Protein AF-A0A7Y0XFU3-F1 (afdb_monomer_lite)

Secondary structure (DSSP, 8-state):
-HHHHSSPPPPP-----TTSPTTEEEEEETTEEEEEEE--TTSEEEE--S--SS--SSEEEE-TTT--EEEEE-GGGHHHHHHTT-EEEEHHHHHHHHHHHHHHHTGGG--

Foldseek 3Di:
DCVPLVDDDDDDDDDDDPPDDPQKDFDDDPNHTQFIDGFDQQWKKWFDPPQFQDDDDAQWDAQRQPRTTIGTHGPVCVVVSVVRPTDIGHRVVSVVNNVVSSCVVCVVVVD

InterPro domains:
  IPR001712 Type III secretion system FHIPEP [PF00771] (2-111)
  IPR001712 Type III secretion system FHIPEP [PTHR30161] (1-111)
  IPR042194 FHIPEP, domain 1 [G3DSA:3.40.30.60] (1-111)

Sequence (111 aa):
LSQDFGFLIPAVHIRDNLELTPNSYRITLMGVAVGEAEIRPDQELAINPGQVYGMIDGEPTIDPAFGLEAVWIREDQREHAQALGYTVVDSSTVLATHLSQLLTNNASQLI

Organism: Vibrio parahaemolyticus (NCBI:txid670)

Radius of gyration: 15.53 Å; chains: 1; bounding box: 38×31×40 Å

Structure (mmCIF, N/CA/C/O backbone):
data_AF-A0A7Y0XFU3-F1
#
_entry.id   AF-A0A7Y0XFU3-F1
#
loop_
_atom_site.group_PDB
_atom_site.id
_atom_site.type_symbol
_atom_site.label_atom_id
_atom_site.label_alt_id
_atom_site.label_comp_id
_atom_site.label_asym_id
_atom_site.label_entity_id
_atom_site.label_seq_id
_atom_site.pdbx_PDB_ins_code
_atom_site.Cartn_x
_atom_site.Cartn_y
_atom_site.Cartn_z
_atom_site.occupancy
_atom_site.B_iso_or_equiv
_atom_site.auth_seq_id
_atom_site.auth_comp_id
_atom_site.auth_asym_id
_atom_site.auth_atom_id
_atom_site.pdbx_PDB_model_num
ATOM 1 N N . LEU A 1 1 ? 8.909 12.902 -6.651 1.00 51.72 1 LEU A N 1
ATOM 2 C CA . LEU A 1 1 ? 9.270 11.873 -7.658 1.00 51.72 1 LEU A CA 1
ATOM 3 C C . LEU A 1 1 ? 10.279 12.385 -8.694 1.00 51.72 1 LEU A C 1
ATOM 5 O O . LEU A 1 1 ? 11.435 12.033 -8.552 1.00 51.72 1 LEU A O 1
ATOM 9 N N . SER A 1 2 ? 9.964 13.252 -9.670 1.00 42.91 2 SER A N 1
ATOM 10 C CA . SER A 1 2 ? 11.003 13.714 -10.634 1.00 42.91 2 SER A CA 1
ATOM 11 C C . SER A 1 2 ? 12.067 14.670 -10.069 1.00 42.91 2 SER A C 1
ATOM 13 O O . SER A 1 2 ? 13.158 14.739 -10.622 1.00 42.91 2 SER A O 1
ATOM 15 N N . GLN A 1 3 ? 11.788 15.404 -8.986 1.00 47.53 3 GLN A N 1
ATOM 16 C CA . GLN A 1 3 ? 12.786 16.291 -8.365 1.00 47.53 3 GLN A CA 1
ATOM 17 C C . GLN A 1 3 ? 13.750 15.562 -7.416 1.00 47.53 3 GLN A C 1
ATOM 19 O O . GLN A 1 3 ? 14.849 16.058 -7.194 1.00 47.53 3 GLN A O 1
ATOM 24 N N . ASP A 1 4 ? 13.378 14.383 -6.909 1.00 52.44 4 ASP A N 1
ATOM 25 C CA . ASP A 1 4 ? 14.152 13.670 -5.881 1.00 52.44 4 ASP A CA 1
ATOM 26 C C . ASP A 1 4 ? 15.249 12.774 -6.476 1.00 52.44 4 ASP A C 1
ATOM 28 O O . ASP A 1 4 ? 16.262 12.519 -5.833 1.00 52.44 4 ASP A O 1
ATOM 32 N N . PHE A 1 5 ? 15.069 12.318 -7.719 1.00 51.91 5 PHE A N 1
ATOM 33 C CA . PHE A 1 5 ? 15.963 11.349 -8.359 1.00 51.91 5 PHE A CA 1
ATOM 34 C C . PHE A 1 5 ? 16.957 11.961 -9.356 1.00 51.91 5 PHE A C 1
ATOM 36 O O . PHE A 1 5 ? 17.901 11.292 -9.764 1.00 51.91 5 PHE A O 1
ATOM 43 N N . GLY A 1 6 ? 16.777 13.221 -9.767 1.00 61.75 6 GLY A N 1
ATOM 44 C CA . GLY A 1 6 ? 17.668 13.879 -10.736 1.00 61.75 6 GLY A CA 1
ATOM 45 C C . GLY A 1 6 ? 17.591 13.325 -12.169 1.00 61.75 6 GLY A C 1
ATOM 46 O O . GLY A 1 6 ? 18.338 13.781 -13.033 1.00 61.75 6 GLY A O 1
ATOM 47 N N . PHE A 1 7 ? 16.676 12.390 -12.443 1.00 62.22 7 PHE A N 1
ATOM 48 C CA . PHE A 1 7 ? 16.390 11.847 -13.771 1.00 62.22 7 PHE A CA 1
ATOM 49 C C . PHE A 1 7 ? 14.879 11.782 -14.043 1.00 62.22 7 PHE A C 1
ATOM 51 O O . PHE A 1 7 ? 14.048 11.750 -13.132 1.00 62.22 7 PHE A O 1
ATOM 58 N N . LEU A 1 8 ? 14.513 11.780 -15.327 1.00 63.50 8 LEU A N 1
ATOM 59 C CA . LEU A 1 8 ? 13.134 11.583 -15.771 1.00 63.50 8 LEU A CA 1
ATOM 60 C C . LEU A 1 8 ? 12.736 10.121 -15.555 1.00 63.50 8 LEU A C 1
ATOM 62 O O . LEU A 1 8 ? 13.331 9.223 -16.145 1.00 63.50 8 LEU A O 1
ATOM 66 N N . ILE A 1 9 ? 11.714 9.889 -14.731 1.00 65.19 9 ILE A N 1
ATOM 67 C CA . ILE A 1 9 ? 11.120 8.558 -14.576 1.00 65.19 9 ILE A CA 1
ATOM 68 C C . ILE A 1 9 ? 10.529 8.148 -15.937 1.00 65.19 9 ILE A C 1
ATOM 70 O O . ILE A 1 9 ? 9.766 8.931 -16.516 1.00 65.19 9 ILE A O 1
ATOM 74 N N . PRO A 1 10 ? 10.877 6.965 -16.477 1.00 67.56 10 PRO A N 1
ATOM 75 C CA . PRO A 1 10 ? 10.351 6.508 -17.756 1.00 67.56 10 PRO A CA 1
ATOM 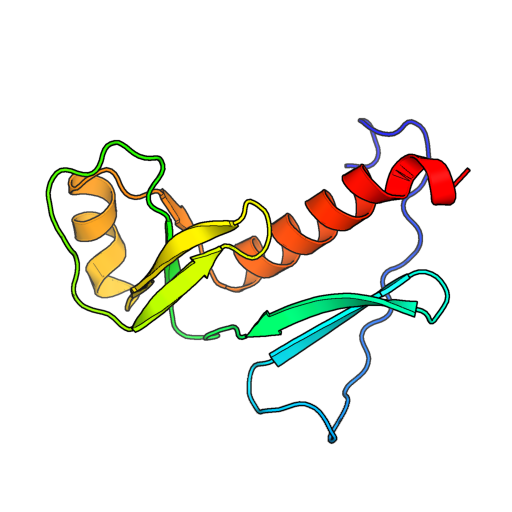76 C C . PRO A 1 10 ? 8.827 6.344 -17.703 1.00 67.56 10 PRO A C 1
ATOM 78 O O . PRO A 1 10 ? 8.246 6.080 -16.650 1.00 67.56 10 PRO A O 1
ATOM 81 N N . ALA A 1 11 ? 8.171 6.485 -18.856 1.00 75.94 11 ALA A N 1
ATOM 82 C CA . ALA A 1 11 ? 6.723 6.341 -18.949 1.00 75.94 11 ALA A CA 1
ATOM 83 C C . ALA A 1 11 ? 6.269 4.942 -18.495 1.00 75.94 11 ALA A C 1
ATOM 85 O O . ALA A 1 11 ? 6.749 3.917 -18.992 1.00 75.94 11 ALA A O 1
ATOM 86 N N . VAL A 1 12 ? 5.308 4.909 -17.571 1.00 80.38 12 VAL A N 1
ATOM 87 C CA . VAL A 1 12 ? 4.686 3.672 -17.095 1.00 80.38 12 VAL A CA 1
ATOM 88 C C . VAL A 1 12 ? 3.699 3.189 -18.155 1.00 80.38 12 VAL A C 1
ATOM 90 O O . VAL A 1 12 ? 2.747 3.889 -18.493 1.00 80.38 12 VAL A O 1
ATOM 93 N N . HIS A 1 13 ? 3.930 1.992 -18.691 1.00 84.75 13 HIS A N 1
ATOM 94 C CA . HIS A 1 13 ? 3.029 1.359 -19.652 1.00 84.75 13 HIS A CA 1
ATOM 95 C C . HIS A 1 13 ? 2.117 0.379 -18.918 1.00 84.75 13 HIS A C 1
ATOM 97 O O . HIS A 1 13 ? 2.590 -0.626 -18.392 1.00 84.75 13 HIS A O 1
ATOM 103 N N . ILE A 1 14 ? 0.816 0.657 -18.909 1.00 85.81 14 ILE A N 1
ATOM 104 C CA . ILE A 1 14 ? -0.195 -0.227 -18.323 1.00 85.81 14 ILE A CA 1
ATOM 105 C C . ILE A 1 14 ? -0.686 -1.178 -19.415 1.00 85.81 14 ILE A C 1
ATOM 107 O O . ILE A 1 14 ? -0.975 -0.749 -20.534 1.00 85.81 14 ILE A O 1
ATOM 111 N N . ARG A 1 15 ? -0.735 -2.474 -19.109 1.00 87.44 15 ARG A N 1
ATOM 112 C CA . ARG A 1 15 ? -1.237 -3.514 -20.010 1.00 87.44 15 ARG A CA 1
ATOM 113 C C . ARG A 1 15 ? -2.109 -4.473 -19.223 1.00 87.44 15 ARG A C 1
ATOM 115 O O . ARG A 1 15 ? -1.697 -4.926 -18.158 1.00 87.44 15 ARG A O 1
ATOM 122 N N . ASP A 1 16 ? -3.254 -4.822 -19.789 1.00 84.19 16 ASP A N 1
ATOM 123 C CA . ASP A 1 16 ? -4.072 -5.900 -19.254 1.00 84.19 16 ASP A CA 1
ATOM 124 C C . ASP A 1 16 ? -3.386 -7.243 -19.514 1.00 84.19 16 ASP A C 1
ATOM 126 O O . ASP A 1 16 ? -2.871 -7.497 -20.608 1.00 84.19 16 ASP A O 1
ATOM 130 N N . ASN A 1 17 ? -3.381 -8.109 -18.503 1.00 84.56 17 ASN A N 1
ATOM 131 C CA . ASN A 1 17 ? -2.902 -9.476 -18.627 1.00 84.56 17 ASN A CA 1
ATOM 132 C C . ASN A 1 17 ? -3.961 -10.437 -18.081 1.00 84.56 17 ASN A C 1
ATOM 134 O O . ASN A 1 17 ? -4.192 -10.496 -16.877 1.00 84.56 17 ASN A O 1
ATOM 138 N N . LEU A 1 18 ? -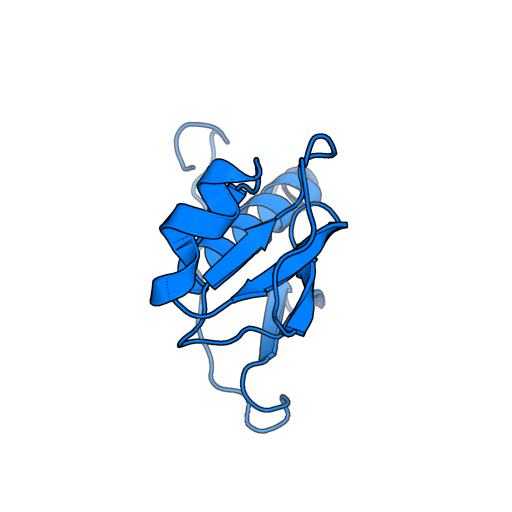4.584 -11.195 -18.983 1.00 82.12 18 LEU A N 1
ATOM 139 C CA . LEU A 1 18 ? -5.649 -12.147 -18.658 1.00 82.12 18 LEU A CA 1
ATOM 140 C C . LEU A 1 18 ? -5.140 -13.406 -17.935 1.00 82.12 18 LEU A C 1
ATOM 142 O O . LEU A 1 18 ? -5.949 -14.194 -17.457 1.00 82.12 18 LEU A O 1
ATOM 146 N N . GLU A 1 19 ? -3.822 -13.612 -17.866 1.00 84.69 19 GLU A N 1
ATOM 147 C CA . GLU A 1 19 ? -3.207 -14.722 -17.128 1.00 84.69 19 GLU A CA 1
ATOM 148 C C . GLU A 1 19 ? -3.038 -14.420 -15.632 1.00 84.69 19 GLU A C 1
ATOM 150 O O . GLU A 1 19 ? -2.764 -15.330 -14.849 1.00 84.69 19 GLU A O 1
ATOM 155 N N . LEU A 1 20 ? -3.170 -13.153 -15.227 1.00 83.50 20 LEU A N 1
ATOM 156 C CA . LEU A 1 20 ? -3.083 -12.750 -13.828 1.00 83.50 20 LEU A CA 1
ATOM 157 C C . LEU A 1 20 ? -4.358 -13.125 -13.067 1.00 83.50 20 LEU A C 1
ATOM 159 O O . LEU A 1 20 ? -5.463 -13.125 -13.615 1.00 83.50 20 LEU A O 1
ATOM 163 N N . THR A 1 21 ? -4.210 -13.422 -11.776 1.00 87.25 21 THR A N 1
ATOM 164 C CA . THR A 1 21 ? -5.368 -13.635 -10.907 1.00 87.25 21 THR A CA 1
ATOM 165 C C . THR A 1 21 ? -6.183 -12.343 -10.789 1.00 87.25 21 THR A C 1
ATOM 167 O O . THR A 1 21 ? -5.621 -11.244 -10.893 1.00 87.25 21 THR A O 1
ATOM 170 N N . PRO A 1 22 ? -7.507 -12.434 -10.567 1.00 86.56 22 PRO A N 1
ATOM 171 C CA . PRO A 1 22 ? -8.339 -11.256 -10.364 1.00 86.56 22 PRO A CA 1
ATOM 172 C C . PRO A 1 22 ? -7.765 -10.348 -9.275 1.00 86.56 22 PRO A C 1
ATOM 174 O O . PRO A 1 22 ? -7.334 -10.824 -8.228 1.00 86.56 22 PRO A O 1
ATOM 177 N N . ASN A 1 23 ? -7.783 -9.040 -9.525 1.00 88.75 23 ASN A N 1
ATOM 178 C CA . ASN A 1 23 ? -7.259 -8.017 -8.620 1.00 88.75 23 ASN A CA 1
ATOM 179 C C . ASN A 1 23 ? -5.766 -8.156 -8.274 1.00 88.75 23 ASN A C 1
ATOM 181 O O . ASN A 1 23 ? -5.328 -7.626 -7.258 1.00 88.75 23 ASN A O 1
ATOM 185 N N . SER A 1 24 ? -4.970 -8.837 -9.095 1.00 91.56 24 SER A N 1
ATOM 186 C CA . SER A 1 24 ? -3.512 -8.817 -8.970 1.00 91.56 24 SER A CA 1
ATOM 187 C C . SER A 1 24 ? -2.878 -7.886 -9.996 1.00 91.56 24 SER A C 1
ATOM 189 O O . SER A 1 24 ? -3.441 -7.606 -11.057 1.00 91.56 24 SER A O 1
ATOM 191 N N . TYR A 1 25 ? -1.686 -7.398 -9.675 1.00 91.88 25 TYR A N 1
ATOM 192 C CA . TYR A 1 25 ? -0.852 -6.655 -10.605 1.00 91.88 25 TYR A CA 1
ATOM 193 C C . TYR A 1 25 ? 0.583 -7.172 -10.565 1.00 91.88 25 TYR A C 1
ATOM 195 O O . TYR A 1 25 ? 1.062 -7.687 -9.554 1.00 91.88 25 TYR A O 1
ATOM 203 N N . ARG A 1 26 ? 1.289 -6.979 -11.680 1.00 93.06 26 ARG A N 1
ATOM 204 C CA . ARG A 1 26 ? 2.716 -7.266 -11.822 1.00 93.06 26 ARG A CA 1
ATOM 205 C C . ARG A 1 26 ? 3.429 -6.024 -12.326 1.00 93.06 26 ARG A C 1
ATOM 207 O O . ARG A 1 26 ? 3.050 -5.453 -13.346 1.00 93.06 26 ARG A O 1
ATOM 214 N N . ILE A 1 27 ? 4.489 -5.636 -11.632 1.00 90.94 27 ILE A N 1
ATOM 215 C CA . ILE A 1 27 ? 5.391 -4.563 -12.035 1.00 90.94 27 ILE A CA 1
ATOM 216 C C . ILE A 1 27 ? 6.603 -5.210 -12.696 1.00 90.94 27 ILE A C 1
ATOM 218 O O . ILE A 1 27 ? 7.281 -6.052 -12.104 1.00 90.94 27 ILE A O 1
ATOM 222 N N . THR A 1 28 ? 6.877 -4.811 -13.936 1.00 89.44 28 THR A N 1
ATOM 223 C CA . THR A 1 28 ? 8.046 -5.269 -14.691 1.00 89.44 28 THR A CA 1
ATOM 224 C C . THR A 1 28 ? 8.971 -4.107 -15.013 1.00 89.44 28 THR A C 1
ATOM 226 O O . THR A 1 28 ? 8.510 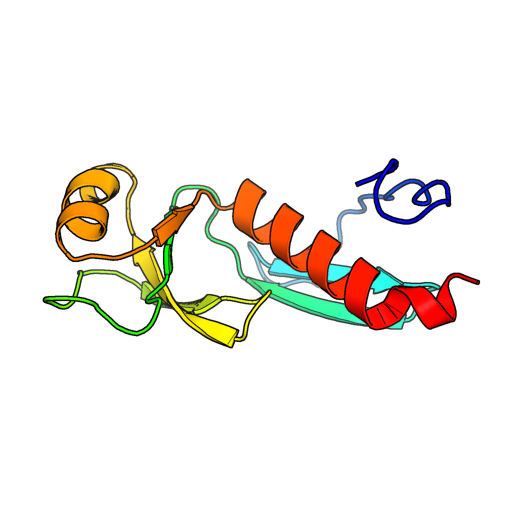-3.087 -15.527 1.00 89.44 28 THR A O 1
ATOM 229 N N . LEU A 1 29 ? 10.271 -4.290 -14.803 1.00 85.06 29 LEU A N 1
ATOM 230 C CA . LEU A 1 29 ? 11.314 -3.356 -15.210 1.00 85.06 29 LEU A CA 1
ATOM 231 C C . LEU A 1 29 ? 12.178 -4.017 -16.288 1.00 85.06 29 LEU A C 1
ATOM 233 O O . LEU A 1 29 ? 12.668 -5.125 -16.094 1.00 85.06 29 LEU A O 1
ATOM 237 N N . MET A 1 30 ? 12.321 -3.374 -17.451 1.00 82.56 30 MET A N 1
ATOM 238 C CA . MET A 1 30 ? 13.069 -3.919 -18.603 1.00 82.56 30 MET A CA 1
ATOM 239 C C . MET A 1 30 ? 12.658 -5.355 -18.997 1.00 82.56 30 MET A C 1
ATOM 241 O O . MET A 1 30 ? 13.479 -6.164 -19.415 1.00 82.56 30 MET A O 1
ATOM 245 N N . GLY A 1 31 ? 11.366 -5.677 -18.860 1.00 82.88 31 GLY A N 1
ATOM 246 C CA . GLY A 1 31 ? 10.809 -7.000 -19.174 1.00 82.88 31 GLY A CA 1
ATOM 247 C C . GLY A 1 31 ? 10.963 -8.053 -18.070 1.00 82.88 31 GLY A C 1
ATOM 248 O O . GLY A 1 31 ? 10.445 -9.155 -18.224 1.00 82.88 31 GLY A O 1
ATOM 249 N N . VAL A 1 32 ? 11.614 -7.724 -16.952 1.00 86.62 32 VAL A N 1
ATOM 250 C CA . VAL A 1 32 ? 11.778 -8.613 -15.793 1.00 86.62 32 VAL A CA 1
ATOM 251 C C . VAL A 1 32 ? 10.762 -8.241 -14.716 1.00 86.62 32 VAL A C 1
ATOM 253 O O . VAL A 1 32 ? 10.618 -7.067 -14.384 1.00 86.62 32 VAL A O 1
ATOM 256 N N . ALA A 1 33 ? 10.043 -9.224 -14.169 1.00 89.50 33 ALA A N 1
ATOM 257 C CA . ALA A 1 33 ? 9.141 -9.005 -13.040 1.00 89.50 33 ALA A CA 1
ATOM 258 C C . ALA A 1 33 ? 9.945 -8.624 -11.789 1.00 89.50 33 ALA A C 1
ATOM 260 O O . ALA A 1 33 ? 10.838 -9.361 -11.377 1.00 89.50 33 ALA A O 1
ATOM 261 N N . VAL A 1 34 ? 9.635 -7.463 -11.215 1.00 89.88 34 VAL A N 1
ATOM 262 C CA . VAL A 1 34 ? 10.319 -6.914 -10.031 1.00 89.88 34 VAL A CA 1
ATOM 263 C C . VAL A 1 34 ? 9.417 -6.859 -8.802 1.00 89.88 34 VAL A C 1
ATOM 265 O O . VAL A 1 34 ? 9.919 -6.740 -7.691 1.00 89.88 34 VAL A O 1
ATOM 268 N N . GLY A 1 35 ? 8.101 -6.971 -8.982 1.00 89.44 35 GLY A N 1
ATOM 269 C CA . GLY A 1 35 ? 7.151 -7.047 -7.881 1.00 89.44 35 GLY A CA 1
ATOM 270 C C . GLY A 1 35 ? 5.771 -7.473 -8.356 1.00 89.44 35 GLY A C 1
ATOM 271 O O . GLY A 1 35 ? 5.370 -7.189 -9.485 1.00 89.44 35 GLY A O 1
ATOM 272 N N . GLU A 1 36 ? 5.053 -8.165 -7.485 1.00 92.44 36 GLU A N 1
ATOM 273 C CA . GLU A 1 36 ? 3.696 -8.658 -7.710 1.00 92.44 36 GLU A CA 1
ATOM 274 C C . GLU A 1 36 ? 2.928 -8.501 -6.407 1.00 92.44 36 GLU A C 1
ATOM 276 O O . GLU A 1 36 ? 3.494 -8.720 -5.336 1.00 92.44 36 GLU A O 1
ATOM 281 N N . ALA A 1 37 ? 1.665 -8.098 -6.485 1.00 92.62 37 ALA A N 1
ATOM 282 C CA . ALA A 1 37 ? 0.801 -8.081 -5.316 1.00 92.62 37 ALA A CA 1
ATOM 283 C C . ALA A 1 37 ? -0.670 -8.167 -5.712 1.00 92.62 37 ALA A C 1
ATOM 285 O O . ALA A 1 37 ? -1.058 -7.890 -6.851 1.00 92.62 37 ALA A O 1
ATOM 286 N N . GLU A 1 38 ? -1.487 -8.523 -4.730 1.00 91.81 38 GLU A N 1
ATOM 287 C CA . GLU A 1 38 ? -2.935 -8.439 -4.820 1.00 91.81 38 GLU A CA 1
ATOM 288 C C . GLU A 1 38 ? -3.434 -7.124 -4.224 1.00 91.81 38 GLU A C 1
ATOM 290 O O . GLU A 1 38 ? -2.925 -6.642 -3.212 1.00 91.81 38 GLU A O 1
ATOM 295 N N . ILE A 1 39 ? -4.466 -6.562 -4.843 1.00 92.88 39 ILE A N 1
ATOM 296 C CA . ILE A 1 39 ? -5.207 -5.409 -4.347 1.00 92.88 39 ILE A CA 1
ATOM 297 C C . ILE A 1 39 ? -6.665 -5.779 -4.119 1.00 92.88 39 ILE A C 1
ATOM 299 O O . ILE A 1 39 ? -7.176 -6.794 -4.599 1.00 92.88 39 ILE A O 1
ATOM 303 N N . ARG A 1 40 ? -7.354 -4.933 -3.367 1.00 93.69 40 ARG A N 1
ATOM 304 C CA . ARG A 1 40 ? -8.802 -4.969 -3.205 1.00 93.69 40 ARG A CA 1
ATOM 305 C C . ARG A 1 40 ? -9.307 -3.577 -3.607 1.00 93.69 40 ARG A C 1
ATOM 307 O O . ARG A 1 40 ? -9.155 -2.649 -2.821 1.00 93.69 40 ARG A O 1
ATOM 314 N N . PRO A 1 41 ? -9.805 -3.387 -4.847 1.00 87.94 41 PRO A N 1
ATOM 315 C CA . PRO A 1 41 ? -10.107 -2.054 -5.381 1.00 87.94 41 PRO A CA 1
ATOM 316 C C . PRO A 1 41 ? -11.082 -1.248 -4.516 1.00 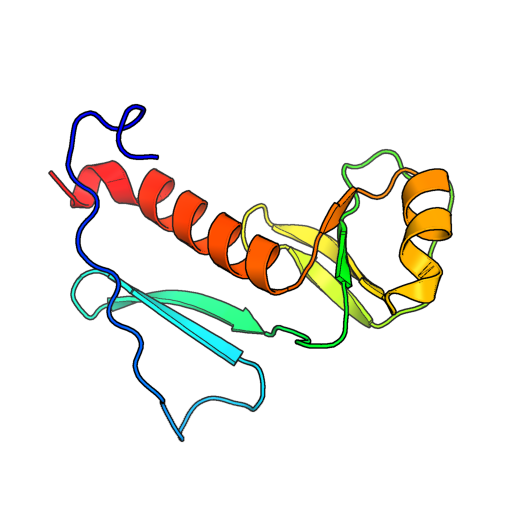87.94 41 PRO A C 1
ATOM 318 O O . PRO A 1 41 ? -10.877 -0.052 -4.335 1.00 87.94 41 PRO A O 1
ATOM 321 N N . ASP A 1 42 ? -12.075 -1.927 -3.935 1.00 90.81 42 ASP A N 1
ATOM 322 C CA . ASP A 1 42 ? -13.147 -1.336 -3.120 1.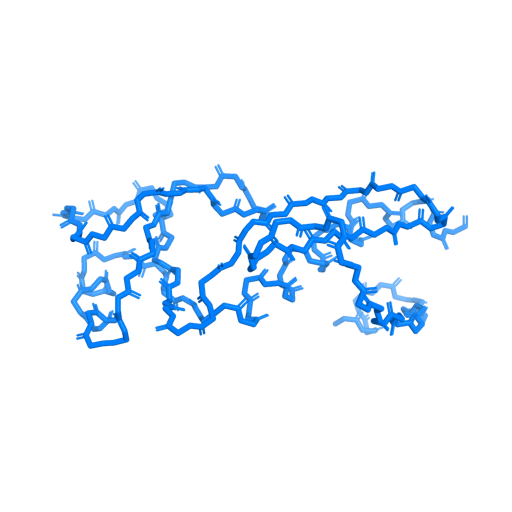00 90.81 42 ASP A CA 1
ATOM 323 C C . ASP A 1 42 ? -12.847 -1.346 -1.608 1.00 90.81 42 ASP A C 1
ATOM 325 O O . ASP A 1 42 ? -13.752 -1.233 -0.777 1.00 90.81 42 ASP A O 1
ATOM 329 N N . GLN A 1 43 ? -11.589 -1.568 -1.232 1.00 95.44 43 GLN A N 1
ATOM 330 C CA . GLN A 1 43 ? -11.144 -1.626 0.157 1.00 95.44 43 GLN A CA 1
ATOM 331 C C . GLN A 1 43 ? -9.909 -0.753 0.365 1.00 95.44 43 GLN A C 1
ATOM 333 O O . GLN A 1 43 ? -9.224 -0.333 -0.572 1.00 95.44 43 GLN A O 1
ATOM 338 N N . GLU A 1 44 ? -9.623 -0.498 1.632 1.00 96.69 44 GLU A N 1
ATOM 339 C CA . GLU A 1 44 ? -8.474 0.273 2.077 1.00 96.69 44 GLU A CA 1
ATOM 340 C C . GLU A 1 44 ? -7.505 -0.628 2.829 1.00 96.69 44 GLU A C 1
ATOM 342 O O . GLU A 1 44 ? -7.906 -1.582 3.496 1.00 96.69 44 GLU A O 1
ATOM 347 N N . LEU A 1 45 ? -6.217 -0.328 2.721 1.00 97.50 45 LEU A N 1
ATOM 348 C CA . LEU A 1 45 ? -5.172 -1.058 3.410 1.00 97.50 45 LEU A CA 1
ATOM 349 C C . LEU A 1 45 ? -4.833 -0.336 4.712 1.00 97.50 45 LEU A C 1
ATOM 351 O O . LEU A 1 45 ? -4.293 0.771 4.699 1.00 97.50 45 LEU A O 1
ATOM 355 N N . ALA A 1 46 ? -5.134 -0.973 5.838 1.00 97.62 46 ALA A N 1
ATOM 356 C CA . ALA A 1 46 ? -4.744 -0.516 7.161 1.00 97.62 46 ALA A CA 1
ATOM 357 C C . ALA A 1 46 ? -3.415 -1.165 7.560 1.00 97.62 46 ALA A C 1
ATOM 359 O O . ALA A 1 46 ? -3.354 -2.349 7.884 1.00 97.62 46 ALA A O 1
ATOM 360 N N . ILE A 1 47 ? -2.346 -0.378 7.532 1.00 97.00 47 ILE A N 1
ATOM 361 C CA . ILE A 1 47 ? -0.968 -0.808 7.768 1.00 97.00 47 ILE A CA 1
ATOM 362 C C . ILE A 1 47 ? -0.618 -0.608 9.243 1.00 97.00 47 ILE A C 1
ATOM 364 O O . ILE A 1 47 ? -0.872 0.460 9.806 1.00 97.00 47 ILE A O 1
ATOM 368 N N . ASN A 1 48 ? -0.015 -1.620 9.864 1.00 95.38 48 ASN A N 1
ATOM 369 C CA . ASN A 1 48 ? 0.491 -1.566 11.230 1.00 95.38 48 ASN A CA 1
ATOM 370 C C . ASN A 1 48 ? 1.947 -1.049 11.241 1.00 95.38 48 ASN A C 1
ATOM 372 O O . ASN A 1 48 ? 2.854 -1.778 10.836 1.00 95.38 48 ASN A O 1
ATOM 376 N N . PRO A 1 49 ? 2.218 0.173 11.742 1.00 91.94 49 PRO A N 1
ATOM 377 C CA . PRO A 1 49 ? 3.582 0.700 11.849 1.00 91.94 49 PRO A CA 1
ATOM 378 C C . PRO A 1 49 ? 4.360 0.160 13.069 1.00 91.94 49 PRO A C 1
ATOM 380 O O . PRO A 1 49 ? 5.475 0.606 13.332 1.00 91.94 49 PRO A O 1
ATOM 383 N N . GLY A 1 50 ? 3.780 -0.763 13.845 1.00 88.94 50 GLY A N 1
ATOM 384 C CA . GLY A 1 50 ? 4.371 -1.390 15.033 1.00 88.94 50 GLY A CA 1
ATOM 385 C C . GLY A 1 50 ? 3.807 -0.899 16.374 1.00 88.94 50 GLY A C 1
ATOM 386 O O . GLY A 1 50 ? 4.100 -1.493 17.409 1.00 88.94 50 GLY A O 1
ATOM 387 N N . GLN A 1 51 ? 2.989 0.158 16.383 1.00 86.94 51 GLN A N 1
ATOM 388 C CA . GLN A 1 51 ? 2.343 0.707 17.586 1.00 86.94 51 GLN A CA 1
ATOM 389 C C . GLN A 1 51 ? 0.830 0.840 17.379 1.00 86.94 51 GLN A C 1
ATOM 391 O O . GLN A 1 51 ? 0.304 1.945 17.270 1.00 86.94 51 GLN A O 1
ATOM 396 N N . VAL A 1 52 ? 0.136 -0.297 17.321 1.00 93.25 52 VAL A N 1
ATOM 397 C CA . VAL A 1 52 ? -1.333 -0.347 17.270 1.00 93.25 52 VAL A CA 1
ATOM 398 C C . VAL A 1 52 ? -1.917 -0.756 18.620 1.00 93.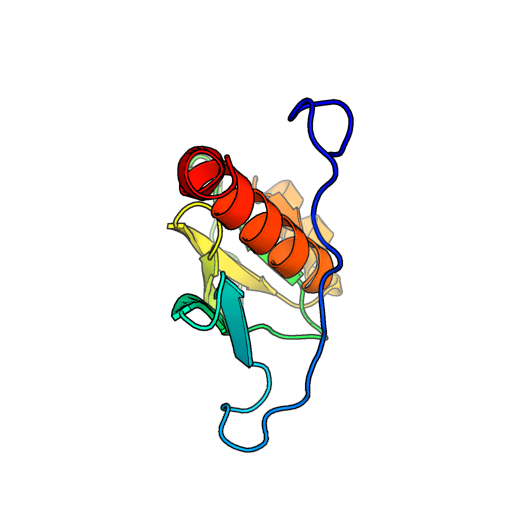25 52 VAL A C 1
ATOM 400 O O . VAL A 1 52 ? -1.318 -1.530 19.367 1.00 93.25 52 VAL A O 1
ATOM 403 N N . TYR A 1 53 ? -3.097 -0.229 18.940 1.00 90.69 53 TYR A N 1
ATOM 404 C CA . TYR A 1 53 ? -3.760 -0.400 20.240 1.00 90.69 53 TYR A CA 1
ATOM 405 C C . TYR A 1 53 ? -4.869 -1.463 20.235 1.00 90.69 53 TYR A C 1
ATOM 407 O O . TYR A 1 53 ? -5.548 -1.657 21.243 1.00 90.69 53 TYR A O 1
ATOM 415 N N . GLY A 1 54 ? -5.058 -2.162 19.118 1.00 90.81 54 GLY A N 1
ATOM 416 C CA . GLY A 1 54 ? -6.062 -3.206 18.955 1.00 90.81 54 GLY A CA 1
ATOM 417 C C . GLY A 1 54 ? -5.969 -3.855 17.580 1.00 90.81 54 GLY A C 1
ATOM 418 O O . GLY A 1 54 ? -5.215 -3.390 16.733 1.00 90.81 54 GLY A O 1
ATOM 419 N N . MET A 1 55 ? -6.730 -4.929 17.380 1.00 90.81 55 MET A N 1
ATOM 420 C CA . MET A 1 55 ? -6.927 -5.540 16.064 1.00 90.81 55 MET A CA 1
ATOM 421 C C . MET A 1 55 ? -8.190 -4.973 15.415 1.00 90.81 55 MET A C 1
ATOM 423 O O . MET A 1 55 ? -9.120 -4.570 16.114 1.00 90.81 55 MET A O 1
ATOM 427 N N . ILE A 1 56 ? -8.210 -4.971 14.086 1.00 93.81 56 ILE A N 1
ATOM 428 C CA . ILE A 1 56 ? -9.355 -4.574 13.262 1.00 93.81 56 ILE A CA 1
ATOM 429 C C . ILE A 1 56 ? -9.850 -5.771 12.456 1.00 93.81 56 ILE A C 1
ATOM 431 O O . ILE A 1 56 ? -9.061 -6.634 12.070 1.00 93.81 56 ILE A O 1
ATOM 435 N N . ASP A 1 57 ? -11.156 -5.813 12.213 1.00 93.31 57 ASP A N 1
ATOM 436 C CA . ASP A 1 57 ? -11.772 -6.862 11.407 1.00 93.31 57 ASP A CA 1
ATOM 437 C C . ASP A 1 57 ? -11.493 -6.629 9.921 1.00 93.31 57 ASP A C 1
ATOM 439 O O . ASP A 1 57 ? -11.744 -5.552 9.389 1.00 93.31 57 ASP A O 1
ATOM 443 N N . GLY A 1 58 ? -11.024 -7.657 9.221 1.00 94.38 58 GLY A N 1
ATOM 444 C CA . GLY A 1 58 ? -10.756 -7.566 7.791 1.00 94.38 58 GLY A CA 1
ATOM 445 C C . GLY A 1 58 ? -9.937 -8.738 7.271 1.00 94.38 58 GLY A C 1
ATOM 446 O O . GLY A 1 58 ? -9.748 -9.740 7.964 1.00 94.38 58 GLY A O 1
ATOM 447 N N . GLU A 1 59 ? -9.463 -8.621 6.034 1.00 95.06 59 GLU A N 1
ATOM 448 C CA . GLU A 1 59 ? -8.614 -9.638 5.410 1.00 95.06 59 GLU A CA 1
ATOM 449 C C . GLU A 1 59 ? -7.135 -9.329 5.712 1.00 95.06 59 GLU A C 1
ATOM 451 O O . GLU A 1 59 ? -6.618 -8.320 5.226 1.00 95.06 59 GLU A O 1
ATOM 456 N N . PRO A 1 60 ? -6.435 -10.145 6.523 1.00 95.50 60 PRO A N 1
ATOM 457 C CA . PRO A 1 60 ? -5.034 -9.903 6.846 1.00 95.50 60 PRO A CA 1
ATOM 458 C C . PRO A 1 60 ? -4.151 -10.071 5.607 1.00 95.50 60 PRO A C 1
ATOM 460 O O . PRO A 1 60 ? -4.343 -10.980 4.801 1.00 95.50 60 PRO A O 1
ATOM 463 N N . THR A 1 61 ? -3.160 -9.200 5.471 1.00 95.56 61 THR A N 1
ATOM 464 C CA . THR A 1 61 ? -2.235 -9.157 4.339 1.00 95.56 61 THR A CA 1
ATOM 465 C C . THR A 1 61 ? -0.899 -8.534 4.761 1.00 95.56 61 THR A C 1
ATOM 467 O O . THR A 1 61 ? -0.674 -8.218 5.930 1.00 95.56 61 THR A O 1
ATOM 470 N N . ILE A 1 62 ? 0.003 -8.356 3.803 1.00 94.88 62 ILE A N 1
ATOM 471 C CA . ILE A 1 62 ? 1.275 -7.661 3.967 1.00 94.88 62 ILE A CA 1
ATOM 472 C C . ILE A 1 62 ? 1.318 -6.486 2.989 1.00 94.88 62 ILE A C 1
ATOM 474 O O . ILE A 1 62 ? 0.955 -6.630 1.821 1.00 94.88 62 ILE A O 1
ATOM 478 N N . ASP A 1 63 ? 1.773 -5.327 3.458 1.00 94.00 63 ASP A N 1
ATOM 479 C CA . ASP A 1 63 ? 2.041 -4.181 2.597 1.00 94.00 63 ASP A CA 1
ATOM 480 C C . ASP A 1 63 ? 3.168 -4.517 1.599 1.00 94.00 63 ASP A C 1
ATOM 482 O O . ASP A 1 63 ? 4.276 -4.865 2.019 1.00 94.00 63 ASP A O 1
ATOM 486 N N . PRO A 1 64 ? 2.930 -4.402 0.281 1.00 93.31 64 PRO A N 1
ATOM 487 C CA . PRO A 1 64 ? 3.903 -4.816 -0.723 1.00 93.31 64 PRO A CA 1
ATOM 488 C C . PRO A 1 64 ? 5.114 -3.877 -0.831 1.00 93.31 64 PRO A C 1
ATOM 490 O O . PRO A 1 64 ? 6.141 -4.276 -1.375 1.00 93.31 64 PRO A O 1
ATOM 493 N N . ALA A 1 65 ? 5.028 -2.638 -0.333 1.00 91.06 65 ALA A N 1
ATOM 494 C CA . ALA A 1 65 ? 6.131 -1.685 -0.416 1.00 91.06 65 ALA A CA 1
ATOM 495 C C . ALA A 1 65 ? 7.185 -1.919 0.680 1.00 91.06 65 ALA A C 1
ATOM 497 O O . ALA A 1 65 ? 8.385 -1.945 0.401 1.00 91.06 65 ALA A O 1
ATOM 498 N N . PHE A 1 66 ? 6.748 -2.098 1.925 1.00 90.56 66 PHE A N 1
ATOM 499 C CA . PHE A 1 66 ? 7.610 -2.138 3.107 1.00 90.56 66 PHE A CA 1
ATOM 500 C C . PHE A 1 66 ? 7.603 -3.488 3.830 1.00 90.56 66 PHE A C 1
ATOM 502 O O . PHE A 1 66 ? 8.416 -3.690 4.730 1.00 90.56 66 PHE A O 1
ATOM 509 N N . GLY A 1 67 ? 6.721 -4.418 3.451 1.00 92.00 67 GLY A N 1
ATOM 510 C CA . GLY A 1 67 ? 6.616 -5.728 4.094 1.00 92.00 67 GLY A CA 1
ATOM 511 C C . GLY A 1 67 ? 5.988 -5.675 5.489 1.00 92.00 67 GLY A C 1
ATOM 512 O O . GLY A 1 67 ? 6.274 -6.535 6.320 1.00 92.00 67 GLY A O 1
ATOM 513 N N . LEU A 1 68 ? 5.180 -4.651 5.769 1.00 94.50 68 LEU A N 1
ATOM 514 C CA . LEU A 1 68 ? 4.527 -4.458 7.065 1.00 94.50 68 LEU A CA 1
ATOM 515 C C . LEU A 1 68 ? 3.235 -5.269 7.160 1.00 94.50 68 LEU A C 1
ATOM 517 O O . LEU A 1 68 ? 2.539 -5.452 6.164 1.00 94.50 68 LEU A O 1
ATOM 521 N N . GLU A 1 69 ? 2.885 -5.712 8.366 1.00 95.31 69 GLU A N 1
ATOM 522 C CA . GLU A 1 69 ? 1.581 -6.329 8.613 1.00 95.31 69 GLU A CA 1
ATOM 523 C C . GLU A 1 69 ? 0.463 -5.331 8.313 1.00 95.31 69 GLU A C 1
ATOM 525 O O . GLU A 1 69 ? 0.502 -4.178 8.751 1.00 95.31 69 GLU A O 1
ATOM 530 N N . ALA A 1 70 ? -0.542 -5.773 7.568 1.00 96.62 70 ALA A N 1
ATOM 531 C CA . ALA A 1 70 ? -1.658 -4.933 7.186 1.00 96.62 70 ALA A CA 1
ATOM 532 C C . ALA A 1 70 ? -2.961 -5.732 7.139 1.00 96.62 70 ALA A C 1
ATOM 534 O O . ALA A 1 70 ? -2.972 -6.962 7.171 1.00 96.62 70 ALA A O 1
ATOM 535 N N . VAL A 1 71 ? -4.079 -5.024 7.076 1.00 97.12 71 VAL A N 1
ATOM 536 C CA . VAL A 1 71 ? -5.409 -5.620 6.962 1.00 97.12 71 VAL A CA 1
ATOM 537 C C . VAL A 1 71 ? -6.192 -4.836 5.922 1.00 97.12 71 VAL A C 1
ATOM 539 O O . VAL A 1 71 ? -6.234 -3.607 5.976 1.00 97.12 71 VAL A O 1
ATOM 542 N N . TRP A 1 72 ? -6.811 -5.532 4.975 1.00 97.12 72 TRP A N 1
ATOM 543 C CA . TRP A 1 72 ? -7.792 -4.915 4.101 1.00 97.12 72 TRP A CA 1
ATOM 544 C C . TRP A 1 72 ? -9.097 -4.703 4.855 1.00 97.12 72 TRP A C 1
ATOM 546 O O . TRP A 1 72 ? -9.701 -5.651 5.365 1.00 97.12 72 TRP A O 1
ATOM 556 N N . ILE A 1 73 ? -9.528 -3.450 4.895 1.00 97.25 73 ILE A N 1
ATOM 557 C CA . ILE A 1 73 ? -10.729 -3.007 5.584 1.00 97.25 73 ILE A CA 1
ATOM 558 C C . ILE A 1 73 ? -11.677 -2.308 4.619 1.00 97.25 73 ILE A C 1
ATOM 560 O O . ILE A 1 73 ? -11.299 -1.827 3.551 1.00 97.25 73 ILE A O 1
ATOM 564 N N . ARG A 1 74 ? -12.944 -2.243 5.009 1.00 96.25 74 ARG A N 1
ATOM 565 C CA . ARG A 1 74 ? -13.932 -1.429 4.305 1.00 96.25 74 ARG A CA 1
ATOM 566 C C . ARG A 1 74 ? -13.704 0.050 4.629 1.00 96.25 74 ARG A C 1
ATOM 568 O O . ARG A 1 74 ? -13.240 0.383 5.716 1.00 96.25 74 ARG A O 1
ATOM 575 N N . GLU A 1 75 ? -14.079 0.927 3.703 1.00 94.50 75 GLU A N 1
ATOM 576 C CA . GLU A 1 75 ? -13.929 2.385 3.847 1.00 94.50 75 GLU A CA 1
ATOM 577 C C . GLU A 1 75 ? -14.595 2.935 5.127 1.00 94.50 75 GLU A C 1
ATOM 579 O O . GLU A 1 75 ? -14.062 3.830 5.779 1.00 94.50 75 GLU A O 1
ATOM 584 N N . ASP A 1 76 ? -15.717 2.350 5.559 1.00 95.69 76 ASP A N 1
ATOM 585 C CA . ASP A 1 76 ? -16.429 2.738 6.785 1.00 95.69 76 ASP A CA 1
ATOM 586 C C . ASP A 1 76 ? -15.655 2.436 8.081 1.00 95.69 76 ASP A C 1
ATOM 588 O O . ASP A 1 76 ? -15.968 2.991 9.133 1.00 95.69 76 ASP A O 1
ATOM 592 N N . GLN A 1 77 ? -14.619 1.597 8.021 1.00 95.19 77 GLN A N 1
ATOM 593 C CA . GLN A 1 77 ? -13.758 1.273 9.159 1.00 95.19 77 GLN A CA 1
ATOM 594 C C . GLN A 1 77 ? -12.508 2.158 9.248 1.00 95.19 77 GLN A C 1
ATOM 596 O O . GLN A 1 77 ? -11.759 2.051 10.223 1.00 95.19 77 GLN A O 1
ATOM 601 N N . ARG A 1 78 ? -12.280 3.050 8.272 1.00 95.38 78 ARG A N 1
ATOM 602 C CA . ARG A 1 78 ? -11.100 3.927 8.196 1.00 95.38 78 ARG A CA 1
ATOM 603 C C . ARG A 1 78 ? -10.841 4.676 9.498 1.00 95.38 78 ARG A C 1
ATOM 605 O O . ARG A 1 78 ? -9.743 4.594 10.048 1.00 95.38 78 ARG A O 1
ATOM 612 N N . GLU A 1 79 ? -11.845 5.399 9.996 1.00 96.31 79 GLU A N 1
ATOM 613 C CA . GLU A 1 79 ? -11.712 6.218 11.209 1.00 96.31 79 GLU A CA 1
ATOM 614 C C . GLU A 1 79 ? -11.371 5.360 12.433 1.00 96.31 79 GLU A C 1
ATOM 616 O O . GLU A 1 79 ? -10.538 5.740 13.257 1.00 96.31 79 GLU A O 1
ATOM 621 N N . HIS A 1 80 ? -11.971 4.171 12.528 1.00 95.81 80 HIS A N 1
ATOM 622 C CA . HIS A 1 80 ? -11.716 3.239 13.620 1.00 95.81 80 HIS A CA 1
ATOM 623 C C . HIS A 1 80 ? -10.282 2.696 13.587 1.00 95.81 80 HIS A C 1
ATOM 625 O O . HIS A 1 80 ? -9.587 2.726 14.604 1.00 95.81 80 HIS A O 1
ATOM 631 N N . ALA A 1 81 ? -9.810 2.254 12.420 1.00 96.31 81 ALA A N 1
ATOM 632 C CA . ALA A 1 81 ? -8.445 1.766 12.250 1.00 96.31 81 ALA A CA 1
ATOM 633 C C . ALA A 1 81 ? -7.409 2.863 12.551 1.00 96.31 81 ALA A C 1
ATOM 635 O O . ALA A 1 81 ? -6.439 2.622 13.271 1.00 96.31 81 ALA A O 1
ATOM 636 N N . GLN A 1 82 ? -7.646 4.094 12.090 1.00 95.81 82 GLN A N 1
ATOM 637 C CA . GLN A 1 82 ? -6.785 5.236 12.407 1.00 95.81 82 GLN A CA 1
ATOM 638 C C . GLN A 1 82 ? -6.750 5.541 13.910 1.00 95.81 82 GLN A C 1
ATOM 640 O O . GLN A 1 82 ? -5.675 5.772 14.462 1.00 95.81 82 GLN A O 1
ATOM 645 N N . ALA A 1 83 ? -7.896 5.487 14.597 1.00 95.69 83 ALA A N 1
ATOM 646 C CA . ALA A 1 83 ? -7.962 5.680 16.047 1.00 95.69 83 ALA A CA 1
ATOM 647 C C . ALA A 1 83 ? -7.170 4.614 16.830 1.00 95.69 83 ALA A C 1
ATOM 649 O O . ALA A 1 83 ? -6.670 4.892 17.920 1.00 95.69 83 ALA A O 1
ATOM 650 N N . LEU A 1 84 ? -7.020 3.412 16.266 1.00 95.94 84 LEU A N 1
ATOM 651 C CA . LEU A 1 84 ? -6.196 2.334 16.815 1.00 95.94 84 LEU A CA 1
ATOM 652 C C . LEU A 1 84 ? -4.708 2.436 16.443 1.00 95.94 84 LEU A C 1
ATOM 654 O O . LEU A 1 84 ? -3.929 1.597 16.891 1.00 95.94 84 LEU A O 1
ATOM 658 N N . GLY A 1 85 ? -4.297 3.451 15.677 1.00 95.00 85 GLY A N 1
ATOM 659 C CA . GLY A 1 85 ? -2.899 3.693 15.303 1.00 95.00 85 GLY A CA 1
ATOM 660 C C . GLY A 1 85 ? -2.478 3.101 13.955 1.00 95.00 85 GLY A C 1
ATOM 661 O O . GLY A 1 85 ? -1.292 3.131 13.626 1.00 95.00 85 GLY A O 1
ATOM 662 N N . TYR A 1 86 ? -3.415 2.577 13.159 1.00 97.00 86 TYR A N 1
ATOM 663 C CA . TYR A 1 86 ? -3.111 2.100 11.810 1.00 97.00 86 TYR A CA 1
ATOM 664 C C . TYR A 1 86 ? -2.956 3.262 10.827 1.00 97.00 86 TYR A C 1
ATOM 666 O O . TYR A 1 86 ? -3.674 4.263 10.878 1.00 97.00 86 TYR A O 1
ATOM 674 N N . THR A 1 87 ? -2.050 3.096 9.866 1.00 96.00 87 THR A N 1
ATOM 675 C CA . THR A 1 87 ? -1.962 3.980 8.700 1.00 96.00 87 THR A CA 1
ATOM 676 C C . THR A 1 87 ? -2.867 3.433 7.606 1.00 96.00 87 THR A C 1
ATOM 678 O O . THR A 1 87 ? -2.595 2.366 7.069 1.00 96.00 87 THR A O 1
ATOM 681 N N . VAL A 1 88 ? -3.947 4.146 7.285 1.00 96.44 88 VAL A N 1
ATOM 682 C CA . VAL A 1 88 ? -4.947 3.688 6.306 1.00 96.44 88 VAL A CA 1
ATOM 683 C C . VAL A 1 88 ? -4.766 4.397 4.968 1.00 96.44 88 VAL A C 1
ATOM 685 O O . VAL A 1 88 ? -4.833 5.630 4.902 1.00 96.44 88 VAL A O 1
ATOM 688 N N . VAL A 1 89 ? -4.576 3.621 3.904 1.00 96.19 89 VAL A N 1
ATOM 689 C CA . VAL A 1 89 ? -4.366 4.104 2.531 1.00 96.19 89 VAL A CA 1
ATOM 690 C C . VAL A 1 89 ? -5.286 3.383 1.549 1.00 96.19 89 VAL A C 1
ATOM 692 O O . VAL A 1 89 ? -5.638 2.226 1.749 1.00 96.19 89 VAL A O 1
ATOM 695 N N . ASP A 1 90 ? -5.687 4.061 0.476 1.00 95.38 90 ASP A N 1
ATOM 696 C CA . ASP A 1 90 ? -6.489 3.438 -0.578 1.00 95.38 90 ASP A CA 1
ATOM 697 C C . ASP A 1 90 ? -5.639 2.511 -1.471 1.00 95.38 90 ASP A C 1
ATOM 699 O O . ASP A 1 90 ? -4.409 2.617 -1.536 1.00 95.38 90 ASP A O 1
ATOM 703 N N . SER A 1 91 ? -6.304 1.614 -2.199 1.00 92.50 91 SER A N 1
ATOM 704 C CA . SER A 1 91 ? -5.664 0.624 -3.074 1.00 92.50 91 SER A CA 1
ATOM 705 C C . SER A 1 91 ? -4.774 1.235 -4.171 1.00 92.50 91 SER A C 1
ATOM 707 O O . SER A 1 91 ? -3.742 0.655 -4.525 1.00 92.50 91 SER A O 1
ATOM 709 N N . SER A 1 92 ? -5.112 2.424 -4.681 1.00 91.44 92 SER A N 1
ATOM 710 C CA . SER A 1 92 ? -4.307 3.117 -5.692 1.00 91.44 92 SER A CA 1
ATOM 711 C C . SER A 1 92 ? -3.021 3.696 -5.098 1.00 91.44 92 SER A C 1
ATOM 713 O O . SER A 1 92 ? -1.951 3.594 -5.707 1.00 91.44 92 SER A O 1
ATOM 715 N N . THR A 1 93 ? -3.094 4.206 -3.868 1.00 93.38 93 THR A N 1
ATOM 716 C CA . THR A 1 93 ? -1.946 4.675 -3.093 1.00 93.38 93 THR A CA 1
ATOM 717 C C . THR A 1 93 ? -1.003 3.520 -2.749 1.00 93.38 93 THR A C 1
ATOM 719 O O . THR A 1 93 ? 0.214 3.688 -2.854 1.00 93.38 93 THR A O 1
ATOM 722 N N . VAL A 1 94 ? -1.522 2.328 -2.426 1.00 94.25 94 VAL A N 1
ATOM 723 C CA . VAL A 1 94 ? -0.701 1.112 -2.230 1.00 94.25 94 VAL A CA 1
ATOM 724 C C . VAL A 1 94 ? 0.109 0.789 -3.487 1.00 94.25 94 VAL A C 1
ATOM 726 O O . VAL A 1 94 ? 1.330 0.633 -3.418 1.00 94.25 94 VAL A O 1
ATOM 729 N N . LEU A 1 95 ? -0.546 0.747 -4.653 1.00 92.75 95 LEU A N 1
ATOM 730 C CA . LEU A 1 95 ? 0.119 0.482 -5.932 1.00 92.75 95 LEU A CA 1
ATOM 731 C C . LEU A 1 95 ? 1.187 1.540 -6.251 1.00 92.75 95 LEU A C 1
ATOM 733 O O . LEU A 1 95 ? 2.310 1.196 -6.628 1.00 92.75 95 LEU A O 1
ATOM 737 N N . ALA A 1 96 ? 0.855 2.823 -6.089 1.00 90.69 96 ALA A N 1
ATOM 738 C CA . ALA A 1 96 ? 1.780 3.923 -6.342 1.00 90.69 96 ALA A CA 1
ATOM 739 C C . ALA A 1 96 ? 3.011 3.863 -5.422 1.00 90.69 96 ALA A C 1
ATOM 741 O O . ALA A 1 96 ? 4.138 4.085 -5.873 1.00 90.69 96 ALA A O 1
ATOM 742 N N . THR A 1 97 ? 2.804 3.518 -4.150 1.00 92.38 97 THR A N 1
ATOM 743 C CA . THR A 1 97 ? 3.869 3.413 -3.147 1.00 92.38 97 THR A CA 1
ATOM 744 C C . THR A 1 97 ? 4.781 2.229 -3.450 1.00 92.38 97 THR A C 1
ATOM 746 O O . THR A 1 97 ? 6.000 2.395 -3.479 1.00 92.38 97 THR A O 1
ATOM 749 N N . HIS A 1 98 ? 4.214 1.065 -3.781 1.00 93.19 98 HIS A N 1
ATOM 750 C CA . HIS A 1 98 ? 4.995 -0.105 -4.182 1.00 93.19 98 HIS A CA 1
ATOM 751 C C . HIS A 1 98 ? 5.819 0.169 -5.446 1.00 93.19 98 HIS A C 1
ATOM 753 O O . HIS A 1 98 ? 7.017 -0.112 -5.470 1.00 93.19 98 HIS A O 1
ATOM 759 N N . LEU A 1 99 ? 5.228 0.801 -6.467 1.00 89.69 99 LEU A N 1
ATOM 760 C CA . LEU A 1 99 ? 5.958 1.202 -7.670 1.00 89.69 99 LEU A CA 1
ATOM 761 C C . LEU A 1 99 ? 7.113 2.155 -7.342 1.00 89.69 99 LEU A C 1
ATOM 763 O O . LEU A 1 99 ? 8.237 1.929 -7.786 1.00 89.69 99 LEU A O 1
ATOM 767 N N . SER A 1 100 ? 6.856 3.205 -6.558 1.00 87.44 100 SER A N 1
ATOM 768 C CA . SER A 1 100 ? 7.885 4.164 -6.146 1.00 87.44 100 SER A CA 1
ATOM 769 C C . SER A 1 100 ? 9.026 3.476 -5.398 1.00 87.44 100 SER A C 1
ATOM 771 O O . SER A 1 100 ? 10.199 3.761 -5.648 1.00 87.44 100 SER A O 1
ATOM 773 N N . GLN A 1 101 ? 8.698 2.544 -4.507 1.00 89.56 101 GLN A N 1
ATOM 774 C CA . GLN A 1 101 ? 9.678 1.813 -3.719 1.00 89.56 101 GLN A CA 1
ATOM 775 C C . GLN A 1 101 ? 10.532 0.887 -4.591 1.00 89.56 101 GLN A C 1
ATOM 777 O O . GLN A 1 101 ? 11.756 0.887 -4.472 1.00 89.56 101 GLN A O 1
ATOM 782 N N . LEU A 1 102 ? 9.921 0.164 -5.534 1.00 88.81 102 LEU A N 1
ATOM 783 C CA . LEU A 1 102 ? 10.656 -0.653 -6.502 1.00 88.81 102 LEU A CA 1
ATOM 784 C C . LEU A 1 102 ? 11.558 0.196 -7.398 1.00 88.81 102 LEU A C 1
ATOM 786 O O . LEU A 1 102 ? 12.701 -0.188 -7.636 1.00 88.81 102 LEU A O 1
ATOM 790 N N . LEU A 1 103 ? 11.087 1.353 -7.869 1.00 84.06 103 LEU A N 1
ATOM 791 C CA . LEU A 1 103 ? 11.906 2.276 -8.656 1.00 84.06 103 LEU A CA 1
ATOM 792 C C . LEU A 1 103 ? 13.091 2.807 -7.847 1.00 84.06 103 LEU A C 1
ATOM 794 O O . LEU A 1 103 ? 14.194 2.867 -8.376 1.00 84.06 103 LEU A O 1
ATOM 798 N N . THR A 1 104 ? 12.884 3.134 -6.571 1.00 82.06 104 THR A N 1
ATOM 799 C CA . THR A 1 104 ? 13.945 3.597 -5.662 1.00 82.06 104 THR A CA 1
ATOM 800 C C . THR A 1 104 ? 14.986 2.502 -5.435 1.00 82.06 104 THR A C 1
ATOM 802 O O . THR A 1 104 ? 16.183 2.739 -5.584 1.00 82.06 104 THR A O 1
ATOM 805 N N . ASN A 1 105 ? 14.535 1.279 -5.148 1.00 81.00 105 ASN A N 1
ATOM 806 C CA . ASN A 1 105 ? 15.404 0.128 -4.896 1.00 81.00 105 ASN A CA 1
ATOM 807 C C . ASN A 1 105 ? 16.194 -0.303 -6.140 1.00 81.00 105 ASN A C 1
ATOM 809 O O . ASN A 1 105 ? 17.310 -0.802 -6.018 1.00 81.00 105 ASN A O 1
ATOM 813 N N . ASN A 1 106 ? 15.633 -0.091 -7.333 1.00 77.19 106 ASN A N 1
ATOM 814 C CA . ASN A 1 106 ? 16.269 -0.402 -8.613 1.00 77.19 106 ASN A CA 1
ATOM 815 C C . ASN A 1 106 ? 16.839 0.847 -9.309 1.00 77.19 106 ASN A C 1
ATOM 817 O O . ASN A 1 106 ? 17.242 0.764 -10.468 1.00 77.19 106 ASN A O 1
ATOM 821 N N . ALA A 1 107 ? 16.913 1.996 -8.625 1.00 68.12 107 ALA A N 1
ATOM 822 C CA . ALA A 1 107 ? 17.355 3.260 -9.219 1.00 68.12 107 ALA A CA 1
ATOM 823 C C . ALA A 1 107 ? 18.784 3.183 -9.771 1.00 68.12 107 ALA A C 1
ATOM 825 O O . ALA A 1 107 ? 19.091 3.824 -10.768 1.00 68.12 107 ALA A O 1
ATOM 826 N N . SER A 1 108 ? 19.642 2.349 -9.180 1.00 64.06 108 SER A N 1
ATOM 827 C CA . SER A 1 108 ? 20.997 2.087 -9.677 1.00 64.06 108 SER A CA 1
ATOM 828 C C . SER A 1 108 ? 21.037 1.309 -10.998 1.00 64.06 108 SER A C 1
ATOM 830 O O . SER A 1 108 ? 22.025 1.411 -11.713 1.00 64.06 108 SER A O 1
ATOM 832 N N . GLN A 1 109 ? 19.986 0.553 -11.337 1.00 57.78 109 GLN A N 1
ATOM 833 C CA . GLN A 1 109 ? 19.847 -0.145 -12.624 1.00 57.78 109 GLN A CA 1
ATOM 834 C C . GLN A 1 109 ? 19.218 0.735 -13.715 1.00 57.78 109 GLN A C 1
ATOM 836 O O . GLN A 1 109 ? 19.162 0.332 -14.875 1.00 57.78 109 GLN A O 1
ATOM 841 N N . LEU A 1 110 ? 18.708 1.912 -13.342 1.00 57.25 110 LEU A N 1
ATOM 842 C CA . LEU A 1 110 ? 18.119 2.895 -14.254 1.00 57.25 110 LEU A CA 1
ATOM 843 C C . LEU A 1 110 ? 19.153 3.898 -14.806 1.00 57.25 110 LEU A C 1
ATOM 845 O O . LEU A 1 110 ? 18.770 4.754 -15.605 1.00 57.25 110 LEU A O 1
ATOM 849 N N . ILE A 1 111 ? 20.423 3.798 -14.385 1.00 55.47 111 ILE A N 1
ATOM 850 C CA . ILE A 1 111 ? 21.547 4.668 -14.786 1.00 55.47 111 ILE A CA 1
ATOM 851 C C . ILE A 1 111 ? 22.434 3.976 -15.821 1.00 55.47 111 ILE A C 1
ATOM 853 O O . ILE A 1 111 ? 22.732 2.776 -15.628 1.00 55.47 111 ILE A O 1
#

pLDDT: mean 86.79, std 12.57, range [42.91, 97.62]